Protein AF-A0A4Z2EKA4-F1 (afdb_monomer_lite)

Foldseek 3Di:
DCVVVVHPDLVVVVVVVVVCVVVVVFAWDQDPVVSDIGGDPDPDPCPDVVSVVVVVVVVVVVVVVVVVVVVVVVCLCPPVVNVVVVVVVVD

Structure (mmCIF, N/CA/C/O backbone):
data_AF-A0A4Z2EKA4-F1
#
_entry.id   AF-A0A4Z2EKA4-F1
#
loop_
_atom_site.group_PDB
_atom_site.id
_atom_site.type_symbol
_atom_site.label_atom_id
_atom_site.label_alt_id
_atom_site.label_comp_id
_atom_site.label_asym_id
_atom_site.label_entity_id
_atom_site.label_seq_id
_atom_site.pdbx_PDB_ins_code
_atom_site.Cartn_x
_atom_site.Cartn_y
_atom_site.Cartn_z
_atom_site.occupancy
_atom_site.B_iso_or_equiv
_atom_site.auth_seq_id
_atom_site.auth_comp_id
_atom_site.auth_asym_id
_atom_site.auth_atom_id
_atom_site.pdbx_PDB_model_num
ATOM 1 N N . MET A 1 1 ? 2.989 2.353 -27.665 1.00 59.91 1 MET A N 1
ATOM 2 C CA . MET A 1 1 ? 2.341 2.935 -26.466 1.00 59.91 1 MET A CA 1
ATOM 3 C C . MET A 1 1 ? 1.858 4.355 -26.704 1.00 59.91 1 MET A C 1
ATOM 5 O O . MET A 1 1 ? 0.658 4.553 -26.609 1.00 59.91 1 MET A O 1
ATOM 9 N N . ALA A 1 2 ? 2.723 5.295 -27.107 1.00 63.00 2 ALA A N 1
ATOM 10 C CA . ALA A 1 2 ? 2.363 6.705 -27.322 1.00 63.00 2 ALA A CA 1
ATOM 11 C C . ALA A 1 2 ? 1.065 6.933 -28.130 1.00 63.00 2 ALA A C 1
ATOM 13 O O . ALA A 1 2 ? 0.165 7.615 -27.657 1.00 63.00 2 ALA A O 1
ATOM 14 N N . SER A 1 3 ? 0.893 6.265 -29.278 1.00 63.97 3 SER A N 1
ATOM 15 C CA . SER A 1 3 ? -0.310 6.422 -30.116 1.00 63.97 3 SER A CA 1
ATOM 16 C C . SER A 1 3 ? -1.598 5.848 -29.511 1.00 63.97 3 SER A C 1
ATOM 18 O O . SER A 1 3 ? -2.683 6.267 -29.892 1.00 63.97 3 SER A O 1
ATOM 20 N N . ARG A 1 4 ? -1.504 4.884 -28.582 1.00 69.81 4 ARG A N 1
ATOM 21 C CA . ARG A 1 4 ? -2.679 4.296 -27.907 1.00 69.81 4 ARG A CA 1
ATOM 22 C C . ARG A 1 4 ? -3.145 5.139 -26.721 1.00 69.81 4 ARG A C 1
ATOM 24 O O . ARG A 1 4 ? -4.317 5.083 -26.379 1.00 69.81 4 ARG A O 1
ATOM 31 N N . VAL A 1 5 ? -2.235 5.913 -26.129 1.00 69.50 5 VAL A N 1
ATOM 32 C CA . VAL A 1 5 ? -2.489 6.773 -24.960 1.00 69.50 5 VAL A CA 1
ATOM 33 C C . VAL A 1 5 ? -2.494 8.262 -25.355 1.00 69.50 5 VAL A C 1
ATOM 35 O O . VAL A 1 5 ? -2.420 9.132 -24.505 1.00 69.50 5 VAL A O 1
ATOM 38 N N . GLN A 1 6 ? -2.586 8.564 -26.659 1.00 69.19 6 GLN A N 1
ATOM 39 C CA . GLN A 1 6 ? -2.640 9.929 -27.211 1.00 69.19 6 GLN A CA 1
ATOM 40 C C . GLN A 1 6 ? -1.481 10.845 -26.769 1.00 69.19 6 GLN A C 1
ATOM 42 O O . GLN A 1 6 ? -1.632 12.061 -26.698 1.00 69.19 6 GLN A O 1
ATOM 47 N N . LEU A 1 7 ? -0.307 10.274 -26.491 1.00 73.19 7 LEU A N 1
ATOM 48 C CA . LEU A 1 7 ? 0.882 11.047 -26.141 1.00 73.19 7 LEU A CA 1
ATOM 49 C C . LEU A 1 7 ? 1.597 11.525 -27.406 1.00 73.19 7 LEU A C 1
ATOM 51 O O . LEU A 1 7 ? 1.684 10.798 -28.399 1.00 73.19 7 LEU A O 1
ATOM 55 N N . SER A 1 8 ? 2.152 12.737 -27.337 1.00 70.62 8 SER A N 1
ATOM 56 C CA . SER A 1 8 ? 2.770 13.459 -28.459 1.00 70.62 8 SER A CA 1
ATOM 57 C C . SER A 1 8 ? 3.949 12.725 -29.111 1.00 70.62 8 SER A C 1
ATOM 59 O O . SER A 1 8 ? 4.317 13.037 -30.241 1.00 70.62 8 SER A O 1
ATOM 61 N N . GLY A 1 9 ? 4.544 11.738 -28.432 1.00 78.19 9 GLY A N 1
ATOM 62 C CA . GLY A 1 9 ? 5.627 10.931 -28.983 1.00 78.19 9 GLY A CA 1
ATOM 63 C C . GLY A 1 9 ? 6.124 9.823 -28.048 1.00 78.19 9 GLY A C 1
ATOM 64 O O . GLY A 1 9 ? 5.691 9.730 -26.898 1.00 78.19 9 GLY A O 1
ATOM 65 N N . PRO A 1 10 ? 7.040 8.964 -28.533 1.00 77.38 10 PRO A N 1
ATOM 66 C CA . PRO A 1 10 ? 7.611 7.861 -27.758 1.00 77.38 10 PRO A CA 1
ATOM 67 C C . PRO A 1 10 ? 8.419 8.330 -26.538 1.00 77.38 10 PRO A C 1
ATOM 69 O O . PRO A 1 10 ? 8.361 7.669 -25.510 1.00 77.38 10 PRO A O 1
ATOM 72 N N . LEU A 1 11 ? 9.081 9.491 -26.620 1.00 79.44 11 LEU A N 1
ATOM 73 C CA . LEU A 1 11 ? 9.812 10.117 -25.506 1.00 79.44 11 LEU A CA 1
ATOM 74 C C . LEU A 1 11 ? 8.901 10.483 -24.326 1.00 79.44 11 LEU A C 1
ATOM 76 O O . LEU A 1 11 ? 9.233 10.212 -23.178 1.00 79.44 11 LEU A O 1
ATOM 80 N N . GLU A 1 12 ? 7.732 11.059 -24.612 1.00 80.62 12 GLU A N 1
ATOM 81 C CA . GLU A 1 12 ? 6.741 11.377 -23.576 1.00 80.62 12 GLU A CA 1
ATOM 82 C C . GLU A 1 12 ? 6.159 10.104 -22.956 1.00 80.62 12 GLU A C 1
ATOM 84 O O . GLU A 1 12 ? 5.985 10.026 -21.744 1.00 80.62 12 GLU A O 1
ATOM 89 N N . ALA A 1 13 ? 5.922 9.067 -23.765 1.00 82.50 13 ALA A N 1
ATOM 90 C CA . ALA A 1 13 ? 5.474 7.777 -23.248 1.00 82.50 13 ALA A CA 1
ATOM 91 C C . ALA A 1 13 ? 6.525 7.108 -22.351 1.00 82.50 13 ALA A C 1
ATOM 93 O O . ALA A 1 13 ? 6.160 6.530 -21.333 1.00 82.50 13 ALA A O 1
ATOM 94 N N . GLU A 1 14 ? 7.810 7.200 -22.697 1.00 82.44 14 GLU A N 1
ATOM 95 C CA . GLU A 1 14 ? 8.899 6.670 -21.874 1.00 82.44 14 GLU A CA 1
ATOM 96 C C . GLU A 1 14 ? 8.993 7.399 -20.533 1.00 82.44 14 GLU A C 1
ATOM 98 O O . GLU A 1 14 ? 9.040 6.754 -19.488 1.00 82.44 14 GLU A O 1
ATOM 103 N N . LYS A 1 15 ? 8.940 8.736 -20.552 1.00 85.06 15 LYS A N 1
ATOM 104 C CA . LYS A 1 15 ? 8.961 9.553 -19.336 1.00 85.06 15 LYS A CA 1
ATOM 105 C C . LYS A 1 15 ? 7.767 9.256 -18.428 1.00 85.06 15 LYS A C 1
ATOM 107 O O . LYS A 1 15 ? 7.928 9.149 -17.218 1.00 85.06 15 LYS A O 1
ATOM 112 N N . TYR A 1 16 ? 6.581 9.097 -19.011 1.00 86.19 16 TYR A N 1
ATOM 113 C CA . TYR A 1 16 ? 5.377 8.767 -18.257 1.00 86.19 16 TYR A CA 1
ATOM 114 C C . TYR A 1 16 ? 5.486 7.384 -17.607 1.00 86.19 16 TYR A C 1
ATOM 116 O O . TYR A 1 16 ? 5.248 7.243 -16.415 1.00 86.19 16 TYR A O 1
ATOM 124 N N . VAL A 1 17 ? 5.933 6.378 -18.365 1.00 85.56 17 VAL A N 1
ATOM 125 C CA . VAL A 1 17 ? 6.165 5.024 -17.841 1.00 85.56 17 VAL A CA 1
ATOM 126 C C . VAL A 1 17 ? 7.238 5.028 -16.752 1.00 85.56 17 VAL A C 1
ATOM 128 O O . VAL A 1 17 ? 7.078 4.325 -15.762 1.00 85.56 17 VAL A O 1
ATOM 131 N N . LEU A 1 18 ? 8.299 5.828 -16.895 1.00 87.06 18 LEU A N 1
ATOM 132 C CA . LEU A 1 18 ? 9.333 5.956 -15.871 1.00 87.06 18 LEU A CA 1
ATOM 133 C C . LEU A 1 18 ? 8.757 6.498 -14.558 1.00 87.06 18 LEU A C 1
ATOM 135 O O . LEU A 1 18 ? 8.989 5.892 -13.519 1.00 87.06 18 LEU A O 1
ATOM 139 N N . HIS A 1 19 ? 7.959 7.567 -14.611 1.00 88.81 19 HIS A N 1
ATOM 140 C CA . HIS A 1 19 ? 7.301 8.108 -13.419 1.00 88.81 19 HIS A CA 1
ATOM 141 C C . HIS A 1 19 ? 6.362 7.089 -12.768 1.00 88.81 19 HIS A C 1
ATOM 143 O O . HIS A 1 19 ? 6.447 6.871 -11.566 1.00 88.81 19 HIS A O 1
ATOM 149 N N . MET A 1 20 ? 5.559 6.372 -13.559 1.00 87.38 20 MET A N 1
ATOM 150 C CA . MET A 1 20 ? 4.685 5.320 -13.028 1.00 87.38 20 MET A CA 1
ATOM 151 C C . MET A 1 20 ? 5.469 4.169 -12.363 1.00 87.38 20 MET A C 1
ATOM 153 O O . MET A 1 20 ? 4.960 3.532 -11.441 1.00 87.38 20 MET A O 1
ATOM 157 N N . ILE A 1 21 ? 6.693 3.870 -12.823 1.00 87.12 21 ILE A N 1
ATOM 158 C CA . ILE A 1 21 ? 7.577 2.877 -12.186 1.00 87.12 21 ILE A CA 1
ATOM 159 C C . ILE A 1 21 ? 8.174 3.438 -10.886 1.00 87.12 21 ILE A C 1
ATOM 161 O O . ILE A 1 21 ? 8.214 2.727 -9.883 1.00 87.12 21 ILE A O 1
ATOM 165 N N . GLU A 1 22 ? 8.637 4.691 -10.892 1.00 86.00 22 GLU A N 1
ATOM 166 C CA . GLU A 1 22 ? 9.221 5.367 -9.721 1.00 86.00 22 GLU A CA 1
ATOM 167 C C . GLU A 1 22 ? 8.206 5.543 -8.585 1.00 86.00 22 GLU A C 1
ATOM 169 O O . GLU A 1 22 ? 8.537 5.298 -7.424 1.00 86.00 22 GLU A O 1
ATOM 174 N N . ASP A 1 23 ? 6.963 5.883 -8.926 1.00 88.44 23 ASP A N 1
ATOM 175 C CA . ASP A 1 23 ? 5.851 6.029 -7.982 1.00 88.44 23 ASP A CA 1
ATOM 176 C C . ASP A 1 23 ? 5.303 4.669 -7.502 1.00 88.44 23 ASP A C 1
ATOM 178 O O . ASP A 1 23 ? 4.499 4.603 -6.569 1.00 88.44 23 ASP A O 1
ATOM 182 N N . GLY A 1 24 ? 5.752 3.562 -8.110 1.00 83.12 24 GLY A N 1
ATOM 183 C CA . GLY A 1 24 ? 5.316 2.204 -7.778 1.00 83.12 24 GLY A CA 1
ATOM 184 C C . GLY A 1 24 ? 3.899 1.867 -8.256 1.00 83.12 24 GLY A C 1
ATOM 185 O O . GLY A 1 24 ? 3.307 0.902 -7.774 1.00 83.12 24 GLY A O 1
ATOM 186 N N . GLU A 1 25 ? 3.347 2.640 -9.195 1.00 84.69 25 GLU A N 1
ATOM 187 C CA . GLU A 1 25 ? 2.024 2.404 -9.786 1.00 84.69 25 GLU A CA 1
ATOM 188 C C . GLU A 1 25 ? 2.026 1.195 -10.729 1.00 84.69 25 GLU A C 1
ATOM 190 O O . GLU A 1 25 ? 1.033 0.468 -10.824 1.00 84.69 25 GLU A O 1
ATOM 195 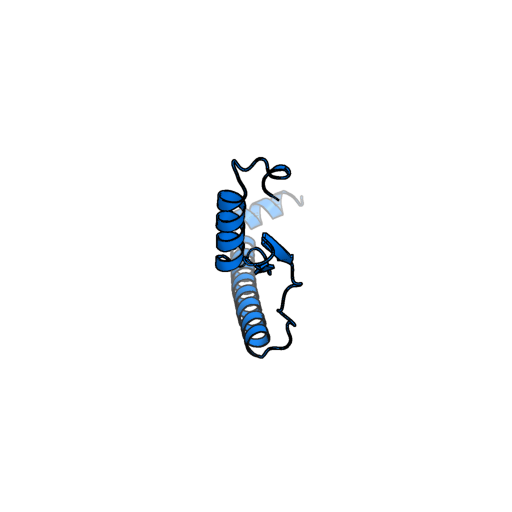N N . ILE A 1 26 ? 3.143 0.969 -11.431 1.00 85.88 26 ILE A N 1
ATOM 196 C CA . ILE A 1 26 ? 3.337 -0.179 -12.321 1.00 85.88 26 ILE A CA 1
ATOM 197 C C . ILE A 1 26 ? 4.684 -0.851 -12.074 1.00 85.88 26 ILE A C 1
ATOM 199 O O . ILE A 1 26 ? 5.702 -0.208 -11.829 1.00 85.88 26 ILE A O 1
ATOM 203 N N . TYR A 1 27 ? 4.710 -2.169 -12.247 1.00 85.06 27 TYR A N 1
ATOM 204 C CA . TYR A 1 27 ? 5.945 -2.941 -12.276 1.00 85.06 27 TYR A CA 1
ATOM 205 C C . TYR A 1 27 ? 6.319 -3.185 -13.729 1.00 85.06 27 TYR A C 1
ATOM 207 O O . TYR A 1 27 ? 5.734 -4.018 -14.412 1.00 85.06 27 TYR A O 1
ATOM 215 N N . ALA A 1 28 ? 7.264 -2.413 -14.246 1.00 87.00 28 ALA A N 1
ATOM 216 C CA . ALA A 1 28 ? 7.710 -2.539 -15.624 1.00 87.00 28 ALA A CA 1
ATOM 217 C C . ALA A 1 28 ? 9.190 -2.178 -15.747 1.00 87.00 28 ALA A C 1
ATOM 219 O O . ALA A 1 28 ? 9.763 -1.518 -14.886 1.00 87.00 28 ALA A O 1
ATOM 220 N N . SER A 1 29 ? 9.817 -2.618 -16.832 1.00 85.31 29 SER A N 1
ATOM 221 C CA . SER A 1 29 ? 11.170 -2.211 -17.205 1.00 85.31 29 SER A CA 1
ATOM 222 C C . SER A 1 29 ? 11.187 -1.699 -18.637 1.00 85.31 29 SER A C 1
ATOM 224 O O . SER A 1 29 ? 10.630 -2.337 -19.536 1.00 85.31 29 SER A O 1
ATOM 226 N N . ILE A 1 30 ? 11.872 -0.582 -18.855 1.00 85.50 30 ILE A N 1
ATOM 227 C CA . ILE A 1 30 ? 12.038 0.026 -20.173 1.00 85.50 30 ILE A CA 1
ATOM 228 C C . ILE A 1 30 ? 13.320 -0.528 -20.805 1.00 85.50 30 ILE A C 1
ATOM 230 O O . ILE A 1 30 ? 14.412 -0.371 -20.260 1.00 85.50 30 ILE A O 1
ATOM 234 N N . ASN A 1 31 ? 13.200 -1.170 -21.965 1.00 84.25 31 ASN A N 1
ATOM 235 C CA . ASN A 1 31 ? 14.336 -1.570 -22.784 1.00 84.25 31 ASN A CA 1
ATOM 236 C C . ASN A 1 31 ? 14.552 -0.535 -23.895 1.00 84.25 31 ASN A C 1
ATOM 238 O O . ASN A 1 31 ? 13.929 -0.598 -24.955 1.00 84.25 31 ASN A O 1
ATOM 242 N N . GLN A 1 32 ? 15.469 0.403 -23.650 1.00 77.44 32 GLN A N 1
ATOM 243 C CA . GLN A 1 32 ? 15.798 1.485 -24.585 1.00 77.44 32 GLN A CA 1
ATOM 244 C C . GLN A 1 32 ? 16.452 1.004 -25.887 1.00 77.44 32 GLN A C 1
ATOM 246 O O . GLN A 1 32 ? 16.341 1.688 -26.900 1.00 77.44 32 GLN A O 1
ATOM 251 N N . LYS A 1 33 ? 17.113 -0.165 -25.894 1.00 82.25 33 LYS A N 1
ATOM 252 C CA . LYS A 1 33 ? 17.731 -0.705 -27.119 1.00 82.25 33 LYS A CA 1
ATOM 253 C C . LYS A 1 33 ? 16.679 -1.126 -28.139 1.00 82.25 33 LYS A C 1
ATOM 255 O O . LYS A 1 33 ? 16.845 -0.861 -29.324 1.00 82.25 33 LYS A O 1
ATOM 260 N N . ASP A 1 34 ? 15.601 -1.736 -27.654 1.00 77.00 34 ASP A N 1
ATOM 261 C CA . ASP A 1 34 ? 14.514 -2.253 -28.489 1.00 77.00 34 ASP A CA 1
ATOM 262 C C . ASP A 1 34 ? 13.294 -1.311 -28.525 1.00 77.00 34 ASP A C 1
ATOM 264 O O . ASP A 1 34 ? 12.325 -1.570 -29.238 1.00 77.00 34 ASP A O 1
ATOM 268 N N . GLY A 1 35 ? 13.318 -0.216 -27.753 1.00 74.50 35 GLY A N 1
ATOM 269 C CA . GLY A 1 35 ? 12.217 0.746 -27.635 1.00 74.50 35 GLY A CA 1
ATOM 270 C C . GLY A 1 35 ? 10.941 0.151 -27.025 1.00 74.50 35 GLY A C 1
ATOM 271 O O . GLY A 1 35 ? 9.839 0.631 -27.300 1.00 74.50 35 GLY A O 1
ATOM 272 N N . MET A 1 36 ? 11.077 -0.920 -26.237 1.00 81.69 36 MET A N 1
ATOM 273 C CA . MET A 1 36 ? 9.963 -1.706 -25.702 1.00 81.69 36 MET A CA 1
ATOM 274 C C . MET A 1 36 ?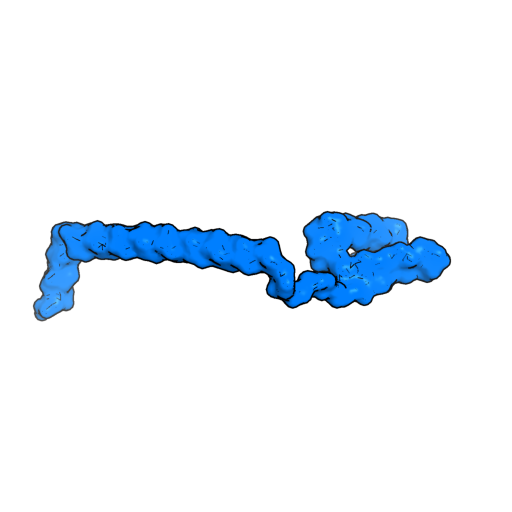 9.846 -1.559 -24.189 1.00 81.69 36 MET A C 1
ATOM 276 O O . MET A 1 36 ? 10.838 -1.468 -23.470 1.00 81.69 36 MET A O 1
ATOM 280 N N . VAL A 1 37 ? 8.608 -1.594 -23.703 1.00 82.75 37 VAL A N 1
ATOM 281 C CA . VAL A 1 37 ? 8.291 -1.629 -22.274 1.00 82.75 37 VAL A CA 1
ATOM 282 C C . VAL A 1 37 ? 7.823 -3.036 -21.936 1.00 82.75 37 VAL A C 1
ATOM 284 O O . VAL A 1 37 ? 6.827 -3.510 -22.487 1.00 82.75 37 VAL A O 1
ATOM 287 N N . CYS A 1 38 ? 8.545 -3.701 -21.040 1.00 84.50 38 CYS A N 1
ATOM 288 C CA . CYS A 1 38 ? 8.178 -5.013 -20.523 1.00 84.50 38 CYS A CA 1
ATOM 289 C C . CYS A 1 38 ? 7.451 -4.827 -19.194 1.00 84.50 38 CYS A C 1
ATOM 291 O O . CYS A 1 38 ? 8.047 -4.321 -18.246 1.00 84.50 38 CYS A O 1
ATOM 293 N N . PHE A 1 39 ? 6.186 -5.231 -19.126 1.00 84.12 39 PHE A N 1
ATOM 294 C CA . PHE A 1 39 ? 5.444 -5.266 -17.869 1.00 84.12 39 PHE A CA 1
ATOM 295 C C . PHE A 1 39 ? 5.763 -6.549 -17.114 1.00 84.12 39 PHE A C 1
ATOM 297 O O . PHE A 1 39 ? 5.775 -7.633 -17.698 1.00 84.12 39 PHE A O 1
ATOM 304 N N . HIS A 1 40 ? 6.003 -6.398 -15.822 1.00 83.56 40 HIS A N 1
ATOM 305 C CA . HIS A 1 40 ? 6.204 -7.478 -14.871 1.00 83.56 40 HIS A CA 1
ATOM 306 C C . HIS A 1 40 ? 4.986 -7.553 -13.953 1.00 83.56 40 HIS A C 1
ATOM 308 O O . HIS A 1 40 ? 4.313 -6.552 -13.708 1.00 83.56 40 HIS A O 1
ATOM 314 N N . ASP A 1 41 ? 4.714 -8.739 -13.419 1.00 77.88 41 ASP A N 1
ATOM 315 C CA . ASP A 1 41 ? 3.763 -8.866 -12.318 1.00 77.88 41 ASP A CA 1
ATOM 316 C C . ASP A 1 41 ? 4.357 -8.281 -11.032 1.00 77.88 41 ASP A C 1
ATOM 318 O O . ASP A 1 41 ? 5.580 -8.188 -10.878 1.00 77.88 41 ASP A O 1
ATOM 322 N N . ASN A 1 42 ? 3.483 -7.896 -10.098 1.00 75.19 42 ASN A N 1
ATOM 323 C CA . ASN A 1 42 ? 3.894 -7.352 -8.809 1.00 75.19 42 ASN A CA 1
ATOM 324 C C . ASN A 1 42 ? 4.899 -8.309 -8.118 1.00 75.19 42 ASN A C 1
ATOM 326 O O . ASN A 1 42 ? 4.556 -9.467 -7.858 1.00 75.19 42 ASN A O 1
ATOM 330 N N . PRO A 1 43 ? 6.133 -7.862 -7.811 1.00 73.12 43 PRO A N 1
ATOM 331 C CA . PRO A 1 43 ? 7.146 -8.676 -7.148 1.00 73.12 43 PRO A CA 1
ATOM 332 C C . PRO A 1 43 ? 6.799 -8.988 -5.686 1.00 73.12 43 PRO A C 1
ATOM 334 O O . PRO A 1 43 ? 7.472 -9.818 -5.065 1.00 73.12 43 PRO A O 1
ATOM 337 N N . GLU A 1 44 ? 5.783 -8.341 -5.113 1.00 75.88 44 GLU A N 1
ATOM 338 C CA . GLU A 1 44 ? 5.356 -8.568 -3.740 1.00 75.88 44 GLU A CA 1
ATOM 339 C C . GLU A 1 44 ? 4.705 -9.948 -3.566 1.00 75.88 44 GLU A C 1
ATOM 341 O O . GLU A 1 44 ? 3.581 -10.212 -3.985 1.00 75.88 44 GLU A O 1
ATOM 346 N N . LYS A 1 45 ? 5.433 -10.848 -2.898 1.00 78.12 45 LYS A N 1
ATOM 347 C CA . LYS A 1 45 ? 4.985 -12.219 -2.597 1.00 78.12 45 LYS A CA 1
ATOM 348 C C . LYS A 1 45 ? 4.291 -12.360 -1.240 1.00 78.12 45 LYS A C 1
ATOM 350 O O . LYS A 1 45 ? 4.011 -13.483 -0.831 1.00 78.12 45 LYS A O 1
ATOM 355 N N . TYR A 1 46 ? 4.075 -11.253 -0.520 1.00 79.38 46 TYR A N 1
ATOM 356 C CA . TYR A 1 46 ? 3.455 -11.197 0.818 1.00 79.38 46 TYR A CA 1
ATOM 357 C C . TYR A 1 46 ? 4.078 -12.115 1.887 1.00 79.38 46 TYR A C 1
ATOM 359 O O . TYR A 1 46 ? 3.507 -12.319 2.952 1.00 79.38 46 TYR A O 1
ATOM 367 N N . ASN A 1 47 ? 5.262 -12.666 1.633 1.00 82.94 47 ASN A N 1
ATOM 368 C CA . ASN A 1 47 ? 5.905 -13.680 2.467 1.00 82.94 47 ASN A CA 1
ATOM 369 C C . ASN A 1 47 ? 7.092 -13.125 3.266 1.00 82.94 47 ASN A C 1
ATOM 371 O O . ASN A 1 47 ? 7.919 -13.891 3.760 1.00 82.94 47 ASN A O 1
ATOM 375 N N . ASN A 1 48 ? 7.208 -11.800 3.355 1.00 84.88 48 ASN A N 1
ATOM 376 C CA . ASN A 1 48 ? 8.298 -11.145 4.059 1.00 84.88 48 ASN A CA 1
ATOM 377 C C . ASN A 1 48 ? 7.879 -10.779 5.505 1.00 84.88 48 ASN A C 1
ATOM 379 O O . ASN A 1 48 ? 6.707 -10.485 5.757 1.00 84.88 48 ASN A O 1
ATOM 383 N N . PRO A 1 49 ? 8.817 -10.767 6.473 1.00 87.31 49 PRO A N 1
ATOM 384 C CA . PRO A 1 49 ? 8.520 -10.364 7.851 1.00 87.31 49 PRO A CA 1
ATOM 385 C C . PRO A 1 49 ? 8.010 -8.921 7.977 1.00 87.31 49 PRO A C 1
ATOM 387 O O . PRO A 1 49 ? 7.280 -8.603 8.910 1.00 87.31 49 PRO A O 1
ATOM 390 N N . ALA A 1 50 ? 8.363 -8.043 7.033 1.00 87.81 50 ALA A N 1
ATOM 391 C CA . ALA A 1 50 ? 7.888 -6.662 7.019 1.00 87.81 50 ALA A CA 1
ATOM 392 C C . ALA A 1 50 ? 6.368 -6.575 6.786 1.00 87.81 50 ALA A C 1
ATOM 394 O O . ALA A 1 50 ? 5.705 -5.744 7.401 1.00 87.81 50 ALA A O 1
ATOM 395 N N . MET A 1 51 ? 5.800 -7.462 5.968 1.00 89.12 51 MET A N 1
ATOM 396 C CA . MET A 1 51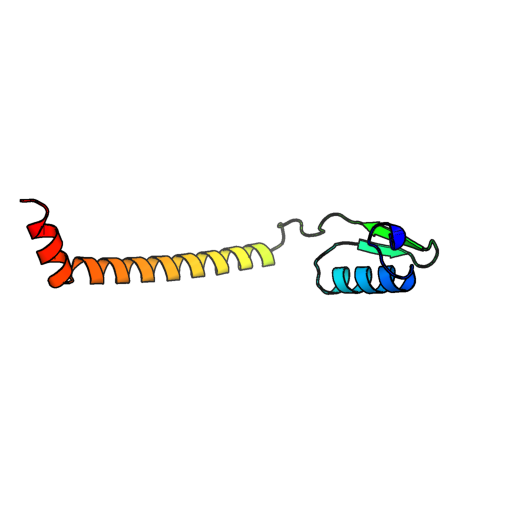 ? 4.364 -7.557 5.725 1.00 89.12 51 MET A CA 1
ATOM 397 C C . MET A 1 51 ? 3.630 -8.089 6.943 1.00 89.12 51 MET A C 1
ATOM 399 O O . MET A 1 51 ? 2.552 -7.591 7.248 1.00 89.12 51 MET A O 1
ATOM 403 N N . LEU A 1 52 ? 4.234 -9.019 7.685 1.00 89.81 52 LEU A N 1
ATOM 404 C CA . LEU A 1 52 ? 3.694 -9.448 8.974 1.00 89.81 52 LEU A CA 1
ATOM 405 C C . LEU A 1 52 ? 3.647 -8.272 9.959 1.00 89.81 52 LEU A C 1
ATOM 407 O O . LEU A 1 52 ? 2.586 -7.978 10.500 1.00 89.81 52 LEU A O 1
ATOM 411 N N . HIS A 1 53 ? 4.742 -7.519 10.095 1.00 92.25 53 HIS A N 1
ATOM 412 C CA . HIS A 1 53 ? 4.757 -6.310 10.924 1.00 92.25 53 HIS A CA 1
ATOM 413 C C . HIS A 1 53 ? 3.737 -5.257 10.476 1.00 92.25 53 HIS A C 1
ATOM 415 O O . HIS A 1 53 ? 3.105 -4.620 11.317 1.00 92.25 53 HIS A O 1
ATOM 421 N N . LYS A 1 54 ? 3.558 -5.070 9.165 1.00 92.19 54 LYS A N 1
ATOM 422 C CA . LYS A 1 54 ? 2.556 -4.150 8.615 1.00 92.19 54 LYS A CA 1
ATOM 423 C C . LYS A 1 54 ? 1.142 -4.593 8.990 1.00 92.19 54 LYS A C 1
ATOM 425 O O . LYS A 1 54 ? 0.350 -3.763 9.419 1.00 92.19 54 LYS A O 1
ATOM 430 N N . ILE A 1 55 ? 0.839 -5.887 8.876 1.00 93.25 55 ILE A N 1
ATOM 431 C CA . ILE A 1 55 ? -0.457 -6.451 9.277 1.00 93.25 55 ILE A CA 1
ATOM 432 C C . ILE A 1 55 ? -0.688 -6.253 10.777 1.00 93.25 55 ILE A C 1
ATOM 434 O O . ILE A 1 55 ? -1.756 -5.780 11.156 1.00 93.25 55 ILE A O 1
ATOM 438 N N . ASP A 1 56 ? 0.309 -6.537 11.618 1.00 93.88 56 ASP A N 1
ATOM 439 C CA . ASP A 1 56 ? 0.203 -6.336 13.067 1.00 93.88 56 ASP A CA 1
ATOM 440 C C . ASP A 1 56 ? -0.075 -4.866 13.418 1.00 93.88 56 ASP A C 1
ATOM 442 O O . ASP A 1 56 ? -0.934 -4.570 14.250 1.00 93.88 56 ASP A O 1
ATOM 446 N N . GLN A 1 57 ? 0.604 -3.925 12.755 1.00 95.69 57 GLN A N 1
ATOM 447 C CA . GLN A 1 57 ? 0.370 -2.493 12.952 1.00 95.69 57 GLN A CA 1
ATOM 448 C C . GLN A 1 57 ? -1.033 -2.061 12.521 1.00 95.69 57 GLN A C 1
ATOM 450 O O . GLN A 1 57 ? -1.685 -1.306 13.242 1.00 95.69 57 GLN A O 1
ATOM 455 N N . GLU A 1 58 ? -1.512 -2.527 11.368 1.00 95.31 58 GLU A N 1
ATOM 456 C CA . GLU A 1 58 ? -2.875 -2.230 10.915 1.00 95.31 58 GLU A CA 1
ATOM 457 C C . GLU A 1 58 ? -3.923 -2.852 11.849 1.00 95.31 58 GLU A C 1
ATOM 459 O O . GLU A 1 58 ? -4.912 -2.201 12.186 1.00 95.31 58 GLU A O 1
ATOM 464 N N . MET A 1 59 ? -3.677 -4.060 12.361 1.00 95.62 59 MET A N 1
ATOM 465 C CA . MET A 1 59 ? -4.552 -4.704 13.340 1.00 95.62 59 MET A CA 1
ATOM 466 C C . MET A 1 59 ? -4.636 -3.896 14.641 1.00 95.62 59 MET A C 1
ATOM 468 O O . MET A 1 59 ? -5.732 -3.684 15.159 1.00 95.62 59 MET A O 1
ATOM 472 N N . LEU A 1 60 ? -3.506 -3.391 15.146 1.00 96.38 60 LEU A N 1
ATOM 473 C CA . LEU A 1 60 ? -3.482 -2.532 16.334 1.00 96.38 60 LEU A CA 1
ATOM 474 C C . LEU A 1 60 ? -4.276 -1.237 16.129 1.00 96.38 60 LEU A C 1
ATOM 476 O O . LEU A 1 60 ? -5.030 -0.846 17.020 1.00 96.38 60 LEU A O 1
ATOM 480 N N . LYS A 1 61 ? -4.179 -0.610 14.951 1.00 95.94 61 LYS A N 1
ATOM 481 C CA . LYS A 1 61 ? -4.998 0.567 14.613 1.00 95.94 61 LYS A CA 1
ATOM 482 C C . LYS A 1 61 ? -6.488 0.232 14.617 1.00 95.94 61 LYS A C 1
ATOM 484 O O . LYS A 1 61 ? -7.288 1.009 15.132 1.00 95.94 61 LYS A O 1
ATOM 489 N N . CYS A 1 62 ? -6.877 -0.922 14.073 1.00 95.50 62 CYS A N 1
ATOM 490 C CA . CYS A 1 62 ? -8.271 -1.361 14.109 1.00 95.50 62 CYS A CA 1
ATOM 491 C C . CYS A 1 62 ? -8.771 -1.573 15.543 1.00 95.50 62 CYS A C 1
ATOM 493 O O . CYS A 1 62 ? -9.885 -1.158 15.853 1.00 95.50 62 CYS A O 1
ATOM 495 N N . ILE A 1 63 ? -7.951 -2.164 16.416 1.00 95.75 63 ILE A N 1
ATOM 496 C CA . ILE A 1 63 ? -8.285 -2.345 17.837 1.00 95.75 63 ILE A CA 1
ATOM 497 C C . ILE A 1 63 ? -8.468 -0.988 18.527 1.00 95.75 63 ILE A C 1
ATOM 499 O O . ILE A 1 63 ? -9.443 -0.793 19.246 1.00 95.75 63 ILE A O 1
ATOM 503 N N . GLU A 1 64 ? -7.574 -0.029 18.284 1.00 96.75 64 GLU A N 1
ATOM 504 C CA . GLU A 1 64 ? -7.683 1.320 18.853 1.00 96.75 64 GLU A CA 1
ATOM 505 C C . GLU A 1 64 ? -8.988 2.013 18.433 1.00 96.75 64 GLU A C 1
ATOM 507 O O . GLU A 1 64 ? -9.679 2.624 19.254 1.00 96.75 64 GLU A O 1
ATOM 512 N N . VAL A 1 65 ? -9.354 1.892 17.155 1.00 96.31 65 VAL A N 1
ATOM 513 C CA . VAL A 1 65 ? -10.610 2.439 16.634 1.00 96.31 65 VAL A CA 1
ATOM 514 C C . VAL A 1 65 ? -11.820 1.746 17.263 1.00 96.31 65 VAL A C 1
ATOM 516 O O . VAL A 1 65 ? -12.770 2.433 17.638 1.00 96.31 65 VAL A O 1
ATOM 519 N N . ASP A 1 66 ? -11.792 0.422 17.414 1.00 95.94 66 ASP A N 1
ATOM 520 C CA . ASP A 1 66 ? -12.869 -0.353 18.041 1.00 95.94 66 ASP A CA 1
ATOM 521 C C . ASP A 1 66 ? -13.093 0.054 19.506 1.00 95.94 66 ASP A C 1
ATOM 523 O O . ASP A 1 66 ? -14.222 0.328 19.916 1.00 95.94 66 ASP A O 1
ATOM 527 N N . GLU A 1 67 ? -12.021 0.206 20.282 1.00 96.25 67 GLU A N 1
ATOM 528 C CA . GLU A 1 67 ? -12.103 0.674 21.670 1.00 96.25 67 GLU A CA 1
ATOM 529 C C . GLU A 1 67 ? -12.660 2.099 21.762 1.00 96.25 67 GLU A C 1
ATOM 531 O O . GLU A 1 67 ? -13.507 2.404 22.611 1.00 96.25 67 GLU A O 1
ATOM 536 N N . LYS A 1 68 ? -12.263 2.977 20.837 1.00 95.38 68 LYS A N 1
ATOM 537 C CA . LYS A 1 68 ? -12.821 4.329 20.762 1.00 95.38 68 LYS A CA 1
ATOM 538 C C . LYS A 1 68 ? -14.308 4.316 20.408 1.00 95.38 68 LYS A C 1
ATOM 540 O O . LYS A 1 68 ? -15.072 5.077 21.001 1.00 95.38 68 LYS A O 1
ATOM 545 N N . LEU A 1 69 ? -14.729 3.446 19.491 1.00 94.12 69 LEU A N 1
ATOM 546 C CA . LEU A 1 69 ? -16.138 3.274 19.132 1.00 94.12 69 LEU A CA 1
ATOM 547 C C . LEU A 1 69 ? -16.963 2.745 20.308 1.00 94.12 69 LEU A C 1
ATOM 549 O O . LEU A 1 69 ? -18.037 3.283 20.564 1.00 94.12 69 LEU A O 1
ATOM 553 N N . LYS A 1 70 ? -16.455 1.766 21.063 1.00 93.25 70 LYS A N 1
ATOM 554 C CA . LYS A 1 70 ? -17.112 1.267 22.283 1.00 93.25 70 LYS A CA 1
ATOM 555 C C . LYS A 1 70 ? -17.293 2.364 23.325 1.00 93.25 70 LYS A C 1
ATOM 557 O O . LYS A 1 70 ? -18.371 2.487 23.900 1.00 93.25 70 LYS A O 1
ATOM 562 N N . SER A 1 71 ? -16.262 3.181 23.54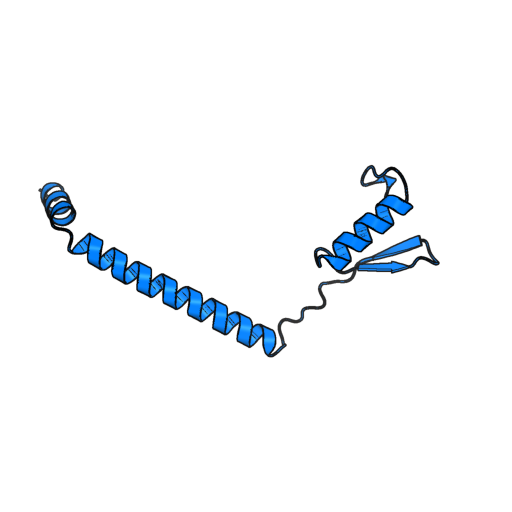0 1.00 92.75 71 SER A N 1
ATOM 563 C CA . SER A 1 71 ? -16.344 4.326 24.452 1.00 92.75 71 SER A CA 1
ATOM 564 C C . SER A 1 71 ? -17.429 5.315 24.011 1.00 92.75 71 SER A C 1
ATOM 566 O O . SER A 1 71 ? -18.292 5.698 24.802 1.00 92.75 71 SER A O 1
ATOM 568 N N . MET A 1 72 ? -17.457 5.659 22.719 1.00 91.06 72 MET A N 1
ATOM 569 C CA . MET A 1 72 ? -18.486 6.539 22.157 1.00 91.06 72 MET A CA 1
ATOM 570 C C . MET A 1 72 ? -19.897 5.945 22.283 1.00 91.06 72 MET A C 1
ATOM 572 O O . MET A 1 72 ? -20.836 6.663 22.627 1.00 91.06 72 MET A O 1
ATOM 576 N N . ASP A 1 73 ? -20.064 4.646 22.031 1.00 88.31 73 ASP A N 1
ATOM 577 C CA . ASP A 1 73 ? -21.351 3.955 22.173 1.00 88.31 73 ASP A CA 1
ATOM 578 C C . ASP A 1 73 ? -21.835 3.945 23.630 1.00 88.31 73 ASP A C 1
ATOM 580 O O . ASP A 1 73 ? -23.008 4.216 23.916 1.00 88.31 73 ASP A O 1
ATOM 584 N N . GLN A 1 74 ? -20.915 3.732 24.574 1.00 86.88 74 GLN A N 1
ATOM 585 C CA . GLN A 1 74 ? -21.206 3.816 25.999 1.00 86.88 74 GLN A CA 1
ATOM 586 C C . GLN A 1 74 ? -21.659 5.228 26.392 1.00 86.88 74 GLN A C 1
ATOM 588 O O . GLN A 1 74 ? -22.682 5.362 27.067 1.00 86.88 74 GLN A O 1
ATOM 593 N N . GLU A 1 75 ? -20.962 6.275 25.940 1.00 85.88 75 GLU A N 1
ATOM 594 C CA . GLU A 1 75 ? -21.334 7.675 26.192 1.00 85.88 75 GLU A CA 1
ATOM 595 C C . GLU A 1 75 ? -22.727 8.019 25.645 1.00 85.88 75 GLU A C 1
ATOM 597 O O . GLU A 1 75 ? -23.525 8.674 26.325 1.00 85.88 75 GLU A O 1
ATOM 602 N N . ILE A 1 76 ? -23.057 7.549 24.439 1.00 83.38 76 ILE A N 1
ATOM 603 C CA . ILE A 1 76 ? -24.379 7.753 23.829 1.00 83.38 76 ILE A CA 1
ATOM 604 C C . ILE A 1 76 ? -25.459 7.006 24.619 1.00 83.38 76 ILE A C 1
ATOM 606 O O . ILE A 1 76 ? -26.529 7.563 24.882 1.00 83.38 76 ILE A O 1
ATOM 610 N N . THR A 1 77 ? -25.177 5.772 25.035 1.00 77.00 77 THR A N 1
ATOM 611 C CA . THR A 1 77 ? -26.121 4.925 25.774 1.00 77.00 77 THR A CA 1
ATOM 612 C C . THR A 1 77 ? -26.460 5.503 27.144 1.00 77.00 77 THR A C 1
ATOM 614 O O . THR A 1 77 ? -27.617 5.444 27.562 1.00 77.00 77 THR A O 1
ATOM 617 N N . VAL A 1 78 ? -25.492 6.102 27.843 1.00 77.06 78 VAL A N 1
ATOM 618 C CA . VAL A 1 78 ? -25.733 6.735 29.152 1.00 77.06 78 VAL A CA 1
ATOM 619 C C . VAL A 1 78 ? -26.250 8.171 29.040 1.00 77.06 78 VAL A C 1
ATOM 621 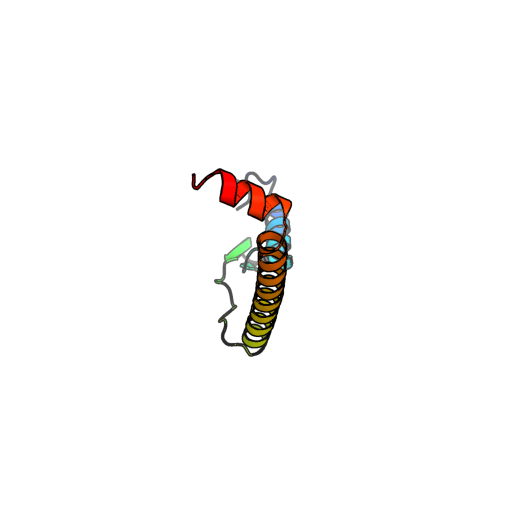O O . VAL A 1 78 ? -26.630 8.759 30.054 1.00 77.06 78 VAL A O 1
ATOM 624 N N . ASN A 1 79 ? -26.308 8.745 27.832 1.00 80.81 79 ASN A N 1
ATOM 625 C CA . ASN A 1 79 ? -26.755 10.118 27.637 1.00 80.81 79 ASN A CA 1
ATOM 626 C C . ASN A 1 79 ? -28.252 10.259 27.989 1.00 80.81 79 ASN A C 1
ATOM 628 O O . ASN A 1 79 ? -29.118 9.733 27.279 1.00 80.81 79 ASN A O 1
ATOM 632 N N . PRO A 1 80 ? -28.607 11.025 29.037 1.00 70.50 80 PRO A N 1
ATOM 633 C CA . PRO A 1 80 ? -29.975 11.095 29.541 1.00 70.50 80 PRO A CA 1
ATOM 634 C C . PRO A 1 80 ? -30.970 11.675 28.526 1.00 70.50 80 PRO A C 1
ATOM 636 O O . PRO A 1 80 ? -32.145 11.303 28.552 1.00 70.50 80 PRO A O 1
ATOM 639 N N . GLN A 1 81 ? -30.529 12.534 27.599 1.00 69.25 81 GLN A N 1
ATOM 640 C CA . GLN A 1 81 ? -31.394 13.042 26.526 1.00 69.25 81 GLN A CA 1
ATOM 641 C C . GLN A 1 81 ? -31.722 11.959 25.492 1.00 69.25 81 GLN A C 1
ATOM 643 O O . GLN A 1 81 ? -32.846 11.904 24.983 1.00 69.25 81 GLN A O 1
ATOM 648 N N . PHE A 1 82 ? -30.766 11.072 25.211 1.00 65.31 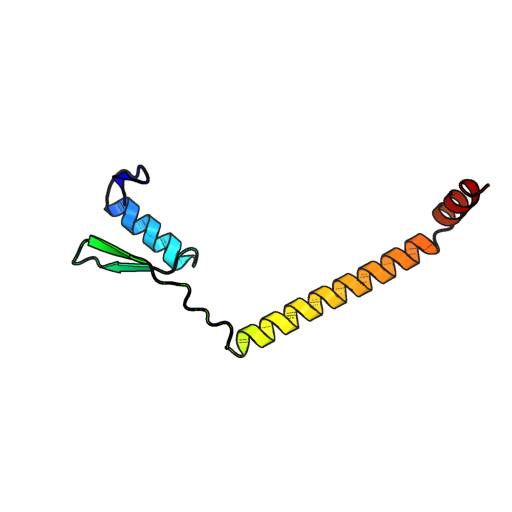82 PHE A N 1
ATOM 649 C CA . PHE A 1 82 ? -30.957 9.937 24.315 1.00 65.31 82 PHE A CA 1
ATOM 650 C C . PHE A 1 82 ? -31.833 8.863 24.973 1.00 65.31 82 PHE A C 1
ATOM 652 O O . PHE A 1 82 ? -32.855 8.471 24.407 1.00 65.31 82 PHE A O 1
ATOM 659 N N . VAL A 1 83 ? -31.531 8.493 26.222 1.00 68.88 83 VAL A N 1
ATOM 660 C CA . VAL A 1 83 ? -32.300 7.517 27.014 1.00 68.88 83 VAL A CA 1
ATOM 661 C C . VAL A 1 83 ? -33.767 7.931 27.163 1.00 68.88 83 VAL A C 1
ATOM 663 O O . VAL A 1 83 ? -34.664 7.113 26.951 1.00 68.88 83 VAL A O 1
ATOM 666 N N . GLN A 1 84 ? -34.052 9.203 27.472 1.00 67.38 84 GLN A N 1
ATOM 667 C CA . GLN A 1 84 ? -35.432 9.697 27.575 1.00 67.38 84 GLN A CA 1
ATOM 668 C C . GLN A 1 84 ? -36.177 9.668 26.233 1.00 67.38 84 GLN A C 1
ATOM 670 O O . GLN A 1 84 ? -37.381 9.403 26.205 1.00 67.38 84 GLN A O 1
ATOM 675 N N . LYS A 1 85 ? -35.488 9.935 25.118 1.00 66.25 85 LYS A N 1
ATOM 676 C CA . LYS A 1 85 ? -36.079 9.912 23.772 1.00 66.25 85 LYS A CA 1
ATOM 677 C C . LYS A 1 85 ? -36.383 8.490 23.301 1.00 66.25 85 LYS A C 1
ATOM 679 O O . LYS A 1 85 ? -37.441 8.277 22.714 1.00 66.25 85 LYS A O 1
ATOM 684 N N . VAL A 1 86 ? -35.504 7.528 23.592 1.00 67.69 86 VAL A N 1
ATOM 685 C CA . VAL A 1 86 ? -35.742 6.099 23.323 1.00 67.69 86 VAL A CA 1
ATOM 686 C C . VAL A 1 86 ? -36.916 5.592 24.164 1.00 67.69 86 VAL A C 1
ATOM 688 O O . VAL A 1 86 ? -37.856 5.031 23.611 1.00 67.69 86 VAL A O 1
ATOM 691 N N . ARG A 1 87 ? -36.950 5.898 25.470 1.00 61.09 87 ARG A N 1
ATOM 692 C CA . ARG A 1 87 ? -38.066 5.512 26.358 1.00 61.09 87 ARG A CA 1
ATOM 693 C C . ARG A 1 87 ? -39.427 6.049 25.911 1.00 61.09 87 ARG A C 1
ATOM 695 O O . ARG A 1 87 ? -40.422 5.356 26.067 1.00 61.09 87 ARG A O 1
ATOM 702 N N . ARG A 1 88 ? -39.479 7.266 25.362 1.00 59.88 88 ARG A N 1
ATOM 703 C CA . ARG A 1 88 ? -40.719 7.874 24.845 1.00 59.88 88 ARG A CA 1
ATOM 704 C C . ARG A 1 88 ? -41.198 7.290 23.511 1.00 59.88 88 ARG A C 1
ATOM 706 O O . ARG A 1 88 ? -42.326 7.569 23.135 1.00 59.88 88 ARG A O 1
ATOM 713 N N . ARG A 1 89 ? -40.362 6.539 22.787 1.00 58.53 89 ARG A N 1
ATOM 714 C CA . ARG A 1 89 ? -40.724 5.884 21.516 1.00 58.53 89 ARG A CA 1
ATOM 715 C C . ARG A 1 89 ? -41.189 4.433 21.681 1.00 58.53 89 ARG A C 1
ATOM 717 O O . ARG A 1 89 ? -41.680 3.865 20.715 1.00 58.53 89 ARG A O 1
ATOM 724 N N . SER A 1 90 ? -41.022 3.851 22.868 1.00 55.94 90 SER A N 1
ATOM 725 C CA . SER A 1 90 ? -41.412 2.468 23.181 1.00 55.94 90 SER A CA 1
ATOM 726 C C . SER A 1 90 ? -42.750 2.359 23.932 1.00 55.94 90 SER A C 1
ATOM 728 O O . SER A 1 90 ? -43.047 1.294 24.471 1.00 55.94 90 SER A O 1
ATOM 730 N N . VAL A 1 91 ? -43.523 3.448 24.000 1.00 42.91 91 VAL A N 1
ATOM 731 C CA . VAL A 1 91 ? -44.894 3.524 24.542 1.00 42.91 91 VAL A CA 1
ATOM 732 C C . VAL A 1 91 ? -45.813 3.945 23.408 1.00 42.91 91 VAL A C 1
ATOM 734 O O . VAL A 1 91 ? -46.908 3.358 23.300 1.00 42.91 91 VAL A O 1
#

Radius of gyration: 26.69 Å; chains: 1; bounding box: 63×27×60 Å

Organism: NCBI:txid230148

InterPro domains:
  IPR000717 Proteasome component (PCI) domain [PF01399] (1-41)
  IPR000717 Proteasome component (PCI) domain [PS50250] (1-44)
  IPR036388 Winged helix-like DNA-binding domain superfamily [G3DSA:1.10.10.10] (1-49)
  IPR036390 Winged helix DNA-binding domain superfamily [SSF46785] (1-48)
  IPR048621 COP9 signalosome complex subunit 3, C-terminal helix [PF21215] (48-75)
  IPR050756 COP9 signalosome complex subunit 3 [PTHR10758] (1-89)

Sequence (91 aa):
MASRVQLSGPLEAEKYVLHMIEDGEIYASINQKDGMVCFHDNPEKYNNPAMLHKIDQEMLKCIEVDEKLKSMDQEITVNPQFVQKVRRRSV

Secondary structure (DSSP, 8-state):
-GGGTT-SSHHHHHHHHHHHHHTTS--EEEETTTTEEEE------S-SHHHHHHHHHHHHHHHHHHHHHHHHHHHHHH-HHHHHHHHTT--

pLDDT: mean 81.52, std 11.08, range [42.91, 96.75]